Protein AF-A0AAE9UM69-F1 (afdb_monomer_lite)

Foldseek 3Di:
DQADPPLLVVVQVVLCVVDNHDDPVLRVVCRPPDPVVSVVSSVVCVVVVVVVVVVD

Radius of gyration: 11.16 Å; chains: 1; bounding box: 29×18×25 Å

Structure (mmCIF, N/CA/C/O backbone):
data_AF-A0AAE9UM69-F1
#
_entry.id   AF-A0AAE9UM69-F1
#
loop_
_atom_site.group_PDB
_atom_site.id
_atom_site.type_symbol
_atom_site.label_atom_id
_atom_site.label_alt_id
_atom_site.label_comp_id
_atom_site.label_asym_id
_atom_site.label_entity_id
_atom_site.label_seq_id
_atom_site.pdbx_PDB_ins_code
_atom_site.Cartn_x
_atom_site.Cartn_y
_atom_site.Cartn_z
_atom_site.occupancy
_atom_site.B_iso_or_equiv
_atom_site.auth_seq_id
_atom_site.auth_comp_id
_atom_site.auth_asym_id
_atom_site.auth_atom_id
_atom_site.pdbx_PDB_model_num
ATOM 1 N N . MET A 1 1 ? 16.396 -6.693 -4.846 1.00 49.59 1 MET A N 1
ATOM 2 C CA . MET A 1 1 ? 14.963 -6.537 -4.514 1.00 49.59 1 MET A CA 1
ATOM 3 C C . MET A 1 1 ? 14.426 -5.387 -5.345 1.00 49.59 1 MET A C 1
ATOM 5 O O . MET A 1 1 ? 15.168 -4.436 -5.551 1.00 49.59 1 MET A O 1
ATOM 9 N N . LYS A 1 2 ? 13.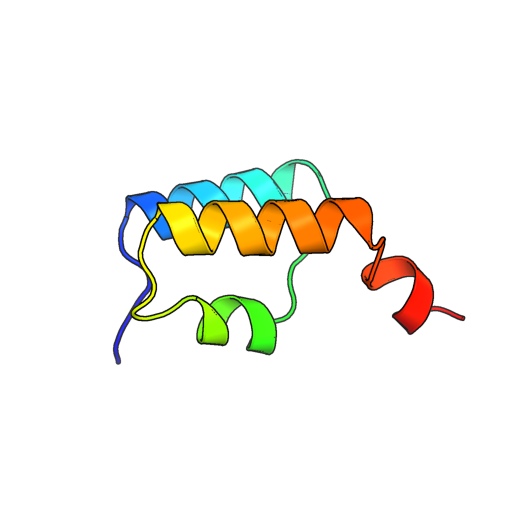212 -5.483 -5.903 1.00 67.12 2 LYS A N 1
ATOM 10 C CA . LYS A 1 2 ? 12.566 -4.292 -6.471 1.00 67.12 2 LYS A CA 1
ATOM 11 C C . LYS A 1 2 ? 12.003 -3.516 -5.283 1.00 67.12 2 LYS A C 1
ATOM 13 O O . LYS A 1 2 ? 11.258 -4.081 -4.493 1.00 67.12 2 LYS A O 1
ATOM 18 N N . GLU A 1 3 ? 12.438 -2.280 -5.123 1.00 86.19 3 GLU A N 1
ATOM 19 C CA . GLU A 1 3 ? 12.015 -1.411 -4.029 1.00 86.19 3 GLU A CA 1
ATOM 20 C C . GLU A 1 3 ? 11.011 -0.384 -4.548 1.00 86.19 3 GLU A C 1
ATOM 22 O O . GLU A 1 3 ? 10.923 -0.127 -5.753 1.00 86.19 3 GLU A O 1
ATOM 27 N N . LEU A 1 4 ? 10.247 0.210 -3.634 1.00 90.56 4 LEU A N 1
ATOM 28 C CA . LEU A 1 4 ? 9.463 1.395 -3.955 1.00 90.56 4 LEU A CA 1
ATOM 29 C C . LEU A 1 4 ? 10.402 2.515 -4.389 1.00 90.56 4 LEU A C 1
ATOM 31 O O . LEU A 1 4 ? 11.433 2.741 -3.755 1.00 90.56 4 LEU A O 1
ATOM 35 N N . ASN A 1 5 ? 10.023 3.250 -5.432 1.00 92.69 5 ASN A N 1
ATOM 36 C CA . ASN A 1 5 ? 10.764 4.453 -5.789 1.00 92.69 5 ASN A CA 1
ATOM 37 C C . ASN A 1 5 ? 10.599 5.536 -4.705 1.00 92.69 5 ASN A C 1
ATOM 39 O O . ASN A 1 5 ? 9.701 5.470 -3.861 1.00 92.69 5 ASN A O 1
ATOM 43 N N . SER A 1 6 ? 11.450 6.559 -4.742 1.00 94.75 6 SER A N 1
ATOM 44 C CA . SER A 1 6 ? 11.483 7.618 -3.725 1.00 94.75 6 SER A CA 1
ATOM 45 C C . SER A 1 6 ? 10.129 8.314 -3.520 1.00 94.75 6 SER A C 1
ATOM 47 O O . SER A 1 6 ? 9.738 8.589 -2.385 1.00 94.75 6 SER A O 1
ATOM 49 N N . THR A 1 7 ? 9.364 8.548 -4.589 1.00 96.00 7 THR A N 1
ATOM 50 C CA . THR A 1 7 ? 8.023 9.142 -4.500 1.00 96.00 7 THR A CA 1
ATOM 51 C C . THR A 1 7 ? 7.032 8.204 -3.815 1.00 96.00 7 THR A C 1
ATOM 53 O O . THR A 1 7 ? 6.290 8.632 -2.934 1.00 96.00 7 THR A O 1
ATOM 56 N N . GLN A 1 8 ? 7.030 6.920 -4.171 1.00 95.69 8 GLN A N 1
ATOM 57 C CA . GLN A 1 8 ? 6.171 5.915 -3.541 1.00 95.69 8 GLN A CA 1
ATOM 58 C C . GLN A 1 8 ? 6.498 5.742 -2.057 1.00 95.69 8 GLN A C 1
ATOM 60 O O . GLN A 1 8 ? 5.581 5.703 -1.240 1.00 95.69 8 GLN A O 1
ATOM 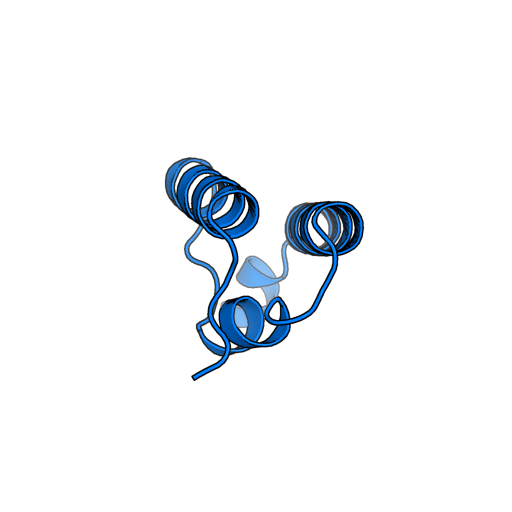65 N N . GLN A 1 9 ? 7.783 5.722 -1.692 1.00 95.44 9 GLN A N 1
ATOM 66 C CA . GLN A 1 9 ? 8.211 5.674 -0.292 1.00 95.44 9 GLN A CA 1
ATOM 67 C C . GLN A 1 9 ? 7.681 6.876 0.497 1.00 95.44 9 GLN A C 1
ATOM 69 O O . GLN A 1 9 ? 7.126 6.705 1.581 1.00 95.44 9 GLN A O 1
ATOM 74 N N . LEU A 1 10 ? 7.778 8.0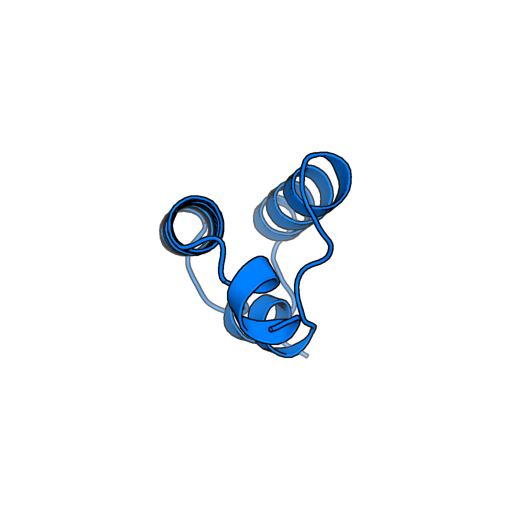90 -0.056 1.00 96.88 10 LEU A N 1
ATOM 75 C CA . LEU A 1 10 ? 7.230 9.294 0.576 1.00 96.88 10 LEU A CA 1
ATOM 76 C C . LEU A 1 10 ? 5.710 9.218 0.750 1.00 96.88 10 LEU A C 1
ATOM 78 O O . LEU A 1 10 ? 5.198 9.596 1.803 1.00 96.88 10 LEU A O 1
ATOM 82 N N . LEU A 1 11 ? 4.985 8.719 -0.253 1.00 96.00 11 LEU A N 1
ATOM 83 C CA . LEU A 1 11 ? 3.534 8.549 -0.174 1.00 96.00 11 LEU A CA 1
ATOM 84 C C . LEU A 1 11 ? 3.137 7.552 0.915 1.00 96.00 11 LEU A C 1
ATOM 86 O O . LEU A 1 11 ? 2.278 7.869 1.738 1.00 96.00 11 LEU A O 1
ATOM 90 N N . VAL A 1 12 ? 3.788 6.388 0.957 1.00 94.62 12 VAL A N 1
ATOM 91 C CA . VAL A 1 12 ? 3.557 5.363 1.983 1.00 94.62 12 VAL A CA 1
ATOM 92 C C . VAL A 1 12 ? 3.899 5.906 3.370 1.00 94.62 12 VAL A C 1
ATOM 94 O O . VAL A 1 12 ? 3.086 5.804 4.284 1.00 94.62 12 VAL A O 1
ATOM 97 N N . ASN A 1 13 ? 5.039 6.574 3.537 1.00 95.69 13 ASN A N 1
ATOM 98 C CA . ASN A 1 13 ? 5.438 7.144 4.826 1.00 95.69 13 ASN A CA 1
ATOM 99 C C . ASN A 1 13 ? 4.454 8.215 5.315 1.00 95.69 13 ASN A C 1
ATOM 101 O O . ASN A 1 13 ? 4.021 8.187 6.469 1.00 95.69 13 ASN A O 1
ATOM 105 N N . ASN A 1 14 ? 4.049 9.132 4.434 1.00 95.62 14 ASN A N 1
ATOM 106 C CA . ASN A 1 14 ? 3.066 10.165 4.762 1.00 95.62 14 ASN A CA 1
ATOM 107 C C . ASN A 1 14 ? 1.700 9.566 5.097 1.00 95.62 14 ASN A C 1
ATOM 109 O O . ASN A 1 14 ? 1.031 10.033 6.020 1.00 95.62 14 ASN A O 1
ATOM 113 N N . TRP A 1 15 ? 1.295 8.526 4.370 1.00 94.06 15 TRP A N 1
ATOM 114 C CA . TRP A 1 15 ? 0.086 7.779 4.667 1.00 94.06 15 TRP A CA 1
ATOM 115 C C . TRP A 1 15 ? 0.126 7.186 6.074 1.00 94.06 15 TRP A C 1
ATOM 117 O O . TRP A 1 15 ? -0.768 7.463 6.873 1.00 94.06 15 TRP A O 1
ATOM 127 N N . GLN A 1 16 ? 1.172 6.418 6.389 1.00 92.00 16 GLN A N 1
ATOM 128 C CA . GLN A 1 16 ? 1.307 5.741 7.680 1.00 92.00 16 GLN A CA 1
ATOM 129 C C . GLN A 1 16 ? 1.376 6.728 8.843 1.00 92.00 16 GLN A C 1
ATOM 131 O O . GLN A 1 16 ? 0.838 6.452 9.909 1.00 92.00 16 GLN A O 1
ATOM 136 N N . ARG A 1 17 ? 1.986 7.902 8.633 1.00 94.50 17 ARG A N 1
ATOM 137 C CA . ARG A 1 17 ? 2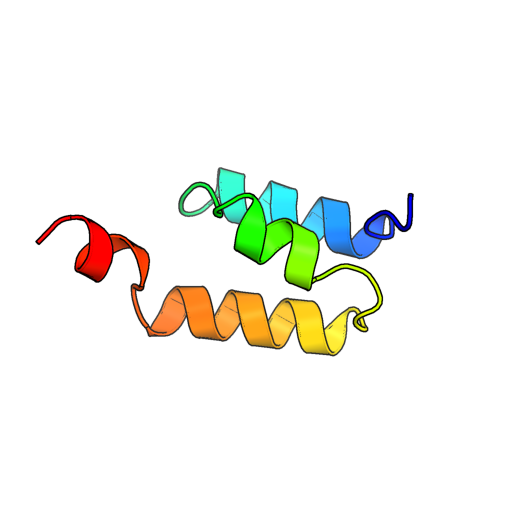.024 8.977 9.632 1.00 94.50 17 ARG A CA 1
ATOM 138 C C . ARG A 1 17 ? 0.654 9.612 9.879 1.00 94.50 17 ARG A C 1
ATOM 140 O O . ARG A 1 17 ? 0.382 10.040 10.995 1.00 94.50 17 ARG A O 1
ATOM 147 N N . LYS A 1 18 ? -0.177 9.749 8.842 1.00 92.94 18 LYS A N 1
ATOM 148 C CA . LYS A 1 18 ? -1.463 10.464 8.918 1.00 92.94 18 LYS A CA 1
ATOM 149 C C . LYS A 1 18 ? -2.638 9.565 9.293 1.00 92.94 18 LYS A C 1
ATOM 151 O O . LYS A 1 18 ? -3.611 10.050 9.866 1.00 92.94 18 LYS A O 1
ATOM 156 N N . TYR A 1 19 ? -2.579 8.299 8.904 1.00 88.12 19 TYR A N 1
ATOM 157 C CA . TYR A 1 19 ? -3.676 7.356 9.054 1.00 88.12 19 TYR A CA 1
ATOM 158 C C . TYR A 1 19 ? -3.236 6.183 9.931 1.00 88.12 19 TYR A C 1
ATOM 160 O O . TYR A 1 19 ? -3.036 6.357 11.126 1.00 88.12 19 TYR A O 1
ATOM 168 N N . TYR A 1 20 ? -3.107 4.994 9.356 1.00 87.19 20 TYR A N 1
ATOM 169 C CA . TYR A 1 20 ? -2.753 3.764 10.054 1.00 87.19 20 TYR A CA 1
ATOM 170 C C . TYR A 1 20 ? -1.603 3.068 9.323 1.00 87.19 20 TYR A C 1
ATOM 172 O O . TYR A 1 20 ? -1.349 3.341 8.143 1.00 87.19 20 TYR A O 1
ATOM 180 N N . GLN A 1 21 ? -0.910 2.170 10.026 1.00 90.12 21 GLN A N 1
ATOM 181 C CA . GLN A 1 21 ? 0.156 1.366 9.432 1.00 90.12 21 GLN A CA 1
ATOM 182 C C . GLN A 1 21 ? -0.402 0.457 8.339 1.00 90.12 21 GLN A C 1
ATOM 184 O O . GLN A 1 21 ? -1.421 -0.210 8.526 1.00 90.12 21 GLN A O 1
ATOM 189 N N . LEU A 1 22 ? 0.264 0.448 7.187 1.00 88.44 22 LEU A N 1
ATOM 190 C CA . LEU A 1 22 ? -0.084 -0.456 6.103 1.00 88.44 22 LEU A CA 1
ATOM 191 C C . LEU A 1 22 ? 0.541 -1.821 6.377 1.00 88.44 22 LEU A C 1
ATOM 193 O O . LEU A 1 22 ? 1.622 -1.911 6.954 1.00 88.44 22 LEU A O 1
ATOM 197 N N . SER A 1 23 ? -0.134 -2.889 5.955 1.00 89.25 23 SER A N 1
ATOM 198 C CA . SER A 1 23 ? 0.457 -4.220 6.036 1.00 89.25 23 SER A CA 1
ATOM 199 C C . SER A 1 23 ? 1.644 -4.331 5.082 1.00 89.25 23 SER A C 1
ATOM 201 O O . SER A 1 23 ? 1.648 -3.752 3.994 1.00 89.25 23 SER A O 1
ATOM 203 N N . GLU A 1 24 ? 2.633 -5.135 5.461 1.00 89.56 24 GLU A N 1
ATOM 204 C CA . GLU A 1 24 ? 3.809 -5.393 4.628 1.00 89.56 24 GLU A CA 1
ATOM 205 C C . GLU A 1 24 ? 3.423 -5.981 3.260 1.00 89.56 24 GLU A C 1
ATOM 207 O O . GLU A 1 24 ? 3.978 -5.598 2.234 1.00 89.56 24 GLU A O 1
ATOM 212 N N . VAL A 1 25 ? 2.388 -6.831 3.222 1.00 89.38 25 VAL A N 1
ATOM 213 C CA . VAL A 1 25 ? 1.819 -7.380 1.980 1.00 89.38 25 VAL A CA 1
ATOM 214 C C . VAL A 1 25 ? 1.328 -6.267 1.051 1.00 89.38 25 VAL A C 1
ATOM 216 O O . VAL A 1 25 ? 1.627 -6.293 -0.143 1.00 89.38 25 VAL A O 1
ATOM 219 N N . LEU A 1 26 ? 0.613 -5.269 1.585 1.00 89.56 26 LEU A N 1
ATOM 220 C CA . LEU A 1 26 ? 0.150 -4.139 0.784 1.00 89.56 26 LEU A CA 1
ATOM 221 C C . LEU A 1 26 ? 1.338 -3.321 0.275 1.00 89.56 26 LEU A C 1
ATOM 223 O O . LEU A 1 26 ? 1.392 -3.024 -0.912 1.00 89.56 26 LEU A O 1
ATOM 227 N N . ILE A 1 27 ? 2.304 -2.999 1.136 1.00 91.38 27 ILE A N 1
ATOM 228 C CA . ILE A 1 27 ? 3.491 -2.218 0.756 1.00 91.38 27 ILE A CA 1
ATOM 229 C C . ILE A 1 27 ? 4.280 -2.929 -0.353 1.00 91.38 27 ILE A C 1
ATOM 231 O O . ILE A 1 27 ? 4.635 -2.303 -1.351 1.00 91.38 27 ILE A O 1
ATOM 235 N N . ASN A 1 28 ? 4.479 -4.241 -0.234 1.00 91.81 28 ASN A N 1
ATOM 236 C CA . ASN A 1 28 ? 5.168 -5.047 -1.241 1.00 91.81 28 ASN A CA 1
ATOM 237 C C . ASN A 1 28 ? 4.392 -5.121 -2.563 1.00 91.81 28 ASN A C 1
ATOM 239 O O . ASN A 1 28 ? 5.006 -5.124 -3.627 1.00 91.81 28 ASN A O 1
ATOM 243 N N . SER A 1 29 ? 3.055 -5.114 -2.523 1.00 91.19 29 SER A N 1
ATOM 244 C CA . SER A 1 29 ? 2.226 -5.094 -3.738 1.00 91.19 29 SER A CA 1
ATOM 245 C C . SER A 1 29 ? 2.347 -3.798 -4.552 1.00 91.19 29 SER A C 1
ATOM 247 O O . SER A 1 29 ? 2.033 -3.792 -5.739 1.00 91.19 29 SER A O 1
ATOM 249 N N . LEU A 1 30 ? 2.829 -2.706 -3.942 1.00 92.56 30 LEU A N 1
ATOM 250 C CA . LEU A 1 30 ? 3.030 -1.420 -4.620 1.00 92.56 30 LEU A CA 1
ATOM 251 C C . LEU A 1 30 ? 4.303 -1.395 -5.483 1.00 92.56 30 LEU A C 1
ATOM 253 O O . LEU A 1 30 ? 4.477 -0.514 -6.328 1.00 92.56 30 LEU A O 1
ATOM 257 N N . VAL A 1 31 ? 5.208 -2.352 -5.279 1.00 93.81 31 VAL A N 1
ATOM 258 C CA . VAL A 1 31 ? 6.468 -2.436 -6.012 1.00 93.81 31 VAL A CA 1
ATOM 259 C C . VAL A 1 31 ? 6.209 -2.714 -7.491 1.00 93.81 31 VAL A C 1
ATOM 261 O O . VAL A 1 31 ? 5.557 -3.684 -7.864 1.00 93.81 31 VAL A O 1
ATOM 264 N N . GLY A 1 32 ? 6.789 -1.880 -8.355 1.00 90.75 32 GLY A N 1
ATOM 265 C CA . GLY A 1 32 ? 6.625 -1.990 -9.806 1.00 90.75 32 GLY A CA 1
ATOM 266 C C . GLY A 1 32 ? 5.351 -1.339 -10.347 1.00 90.75 32 GLY A C 1
ATOM 267 O O . GLY A 1 32 ? 5.191 -1.285 -11.564 1.00 90.75 32 GLY A O 1
ATOM 268 N N . LEU A 1 33 ? 4.488 -0.802 -9.478 1.00 94.00 33 LEU A N 1
ATOM 269 C CA . LEU A 1 33 ? 3.369 0.035 -9.894 1.00 94.00 33 LEU A CA 1
ATOM 270 C C . LEU A 1 33 ? 3.826 1.446 -10.250 1.00 94.00 33 LEU A C 1
ATOM 272 O O . LEU A 1 33 ? 4.895 1.905 -9.835 1.00 94.00 33 LEU A O 1
ATOM 276 N N . THR A 1 34 ? 2.972 2.171 -10.970 1.00 95.69 34 THR A N 1
ATOM 277 C CA . THR A 1 34 ? 3.160 3.607 -11.150 1.00 95.69 34 THR A CA 1
ATOM 278 C C . THR A 1 34 ? 2.801 4.371 -9.870 1.00 95.69 34 THR A C 1
ATOM 280 O O . THR A 1 34 ? 2.127 3.871 -8.961 1.00 95.69 34 THR A O 1
ATOM 283 N N . VAL A 1 35 ? 3.230 5.632 -9.794 1.00 94.81 35 VAL A N 1
ATOM 284 C CA . VAL A 1 35 ? 2.831 6.539 -8.705 1.00 94.81 35 VAL A CA 1
ATOM 285 C C . VAL A 1 35 ? 1.310 6.751 -8.695 1.00 94.81 35 VAL A C 1
ATOM 287 O O . VAL A 1 35 ? 0.711 6.811 -7.623 1.00 94.81 35 VAL A O 1
ATOM 290 N N . ALA A 1 36 ? 0.676 6.818 -9.871 1.00 95.88 36 ALA A N 1
ATOM 291 C CA . ALA A 1 36 ? -0.770 6.989 -9.993 1.00 95.88 36 ALA A CA 1
ATOM 292 C C . ALA A 1 36 ? -1.536 5.784 -9.424 1.00 95.88 36 ALA A C 1
ATOM 294 O O . ALA A 1 36 ? -2.445 5.964 -8.613 1.00 95.88 36 ALA A O 1
ATOM 295 N N . ASP A 1 37 ? -1.109 4.564 -9.761 1.00 95.94 37 ASP A N 1
ATOM 296 C CA . ASP A 1 37 ? -1.709 3.334 -9.224 1.00 95.94 37 ASP A CA 1
ATOM 297 C C . ASP A 1 37 ? -1.525 3.244 -7.706 1.00 95.94 37 ASP A C 1
ATOM 299 O O . ASP A 1 37 ? -2.441 2.877 -6.973 1.00 95.94 37 ASP A O 1
ATOM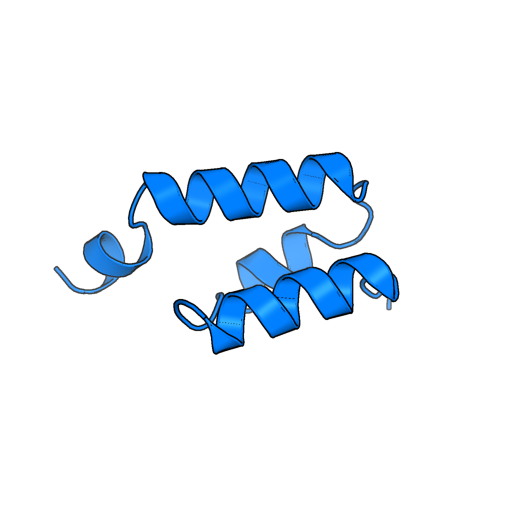 303 N N . THR A 1 38 ? -0.354 3.661 -7.213 1.00 94.94 38 THR A N 1
ATOM 304 C CA . THR A 1 38 ? -0.068 3.718 -5.774 1.00 94.94 38 THR A CA 1
ATOM 305 C C . THR A 1 38 ? -1.045 4.649 -5.057 1.00 94.94 38 THR A C 1
ATOM 307 O O . THR A 1 38 ? -1.618 4.283 -4.033 1.00 94.94 38 THR A O 1
ATOM 310 N N . LEU A 1 39 ? -1.288 5.842 -5.606 1.00 95.12 39 LEU A N 1
ATOM 311 C CA . LEU A 1 39 ? -2.264 6.786 -5.058 1.00 95.12 39 LEU A CA 1
ATOM 312 C C . LEU A 1 39 ? -3.688 6.225 -5.080 1.00 95.12 39 LEU A C 1
ATOM 314 O O . LEU A 1 39 ? -4.421 6.414 -4.108 1.00 95.12 39 LEU A O 1
ATOM 318 N N . ALA A 1 40 ? -4.073 5.524 -6.149 1.00 95.25 40 ALA A N 1
ATOM 319 C CA . ALA A 1 40 ? -5.383 4.891 -6.253 1.00 95.25 40 ALA A CA 1
ATOM 320 C C . ALA A 1 40 ? -5.577 3.818 -5.171 1.00 95.25 40 ALA A C 1
ATOM 322 O O . ALA A 1 40 ? -6.583 3.842 -4.461 1.00 95.25 40 ALA A O 1
ATOM 323 N N . ILE A 1 41 ? -4.593 2.935 -4.976 1.00 92.25 41 ILE A N 1
ATOM 324 C CA . ILE A 1 41 ? -4.631 1.889 -3.943 1.00 92.25 41 ILE A CA 1
ATOM 325 C C . ILE A 1 41 ? -4.697 2.499 -2.544 1.00 92.25 41 ILE A C 1
ATOM 327 O O . ILE A 1 41 ? -5.526 2.087 -1.734 1.00 92.25 41 ILE A O 1
ATOM 331 N N . LEU A 1 42 ? -3.878 3.516 -2.260 1.00 92.25 42 LEU A N 1
ATOM 332 C CA . LEU A 1 42 ? -3.944 4.233 -0.988 1.00 92.25 42 LEU A CA 1
ATOM 333 C C . LEU A 1 42 ? -5.334 4.861 -0.791 1.00 92.25 42 LEU A C 1
ATOM 335 O O . LEU A 1 42 ? -5.948 4.693 0.259 1.00 92.25 42 LEU A O 1
ATOM 339 N N . ALA A 1 43 ? -5.899 5.523 -1.803 1.00 91.50 43 ALA A N 1
ATOM 340 C CA . ALA A 1 43 ? -7.241 6.099 -1.716 1.00 91.50 43 ALA A CA 1
ATOM 341 C C . ALA A 1 43 ? -8.330 5.043 -1.444 1.00 91.50 43 ALA A C 1
ATOM 343 O O . ALA A 1 43 ? -9.213 5.282 -0.612 1.00 91.50 43 ALA A O 1
ATOM 344 N N . ILE A 1 44 ? -8.248 3.876 -2.091 1.00 89.88 44 ILE A N 1
ATOM 345 C CA . ILE A 1 44 ? -9.142 2.733 -1.855 1.00 89.88 44 ILE A CA 1
ATOM 346 C C . ILE A 1 44 ? -8.996 2.239 -0.417 1.00 89.88 44 ILE A C 1
ATOM 348 O O . ILE A 1 44 ? -9.999 2.163 0.293 1.00 89.88 44 ILE A O 1
ATOM 352 N N . ALA A 1 45 ? -7.764 2.018 0.053 1.00 85.88 45 ALA A N 1
ATOM 353 C CA . ALA A 1 45 ? -7.491 1.613 1.430 1.00 85.88 45 ALA A CA 1
ATOM 354 C C . ALA A 1 45 ? -8.126 2.594 2.434 1.00 85.88 45 ALA A C 1
ATOM 356 O O . ALA A 1 45 ? -8.747 2.169 3.411 1.00 85.88 45 ALA A O 1
ATOM 357 N N . ARG A 1 46 ? -8.087 3.908 2.145 1.00 87.19 46 ARG A N 1
ATOM 358 C CA . ARG A 1 46 ? -8.792 4.930 2.947 1.00 87.19 46 ARG A CA 1
ATOM 359 C C . ARG A 1 46 ? -10.280 4.664 3.026 1.00 87.19 46 ARG A C 1
ATOM 361 O O . ARG A 1 46 ? -10.867 4.721 4.105 1.00 87.19 46 ARG A O 1
ATOM 368 N N . LYS A 1 47 ? -10.886 4.526 1.846 1.00 85.06 47 LYS A N 1
ATOM 369 C CA . LYS A 1 47 ? -12.332 4.554 1.647 1.00 85.06 47 LYS A CA 1
ATOM 370 C C . LYS A 1 47 ? -12.966 3.304 2.229 1.00 85.06 47 LYS A C 1
ATOM 372 O O . LYS A 1 47 ? -14.001 3.393 2.878 1.00 85.06 47 LYS A O 1
ATOM 377 N N . GLU A 1 48 ? -12.324 2.163 2.027 1.00 76.88 48 GLU A N 1
ATOM 378 C CA . GLU A 1 48 ? -12.847 0.873 2.455 1.00 76.88 48 GLU A CA 1
ATOM 379 C C . GLU A 1 48 ? -12.686 0.616 3.953 1.00 76.88 48 GLU A C 1
ATOM 381 O O . GLU A 1 48 ? -13.259 -0.353 4.451 1.00 76.88 48 GLU A O 1
ATOM 386 N N . ARG A 1 49 ? -11.959 1.479 4.690 1.00 66.12 49 ARG A N 1
ATOM 387 C CA . ARG A 1 49 ? -11.644 1.268 6.114 1.00 66.12 49 ARG A CA 1
ATOM 388 C C . ARG A 1 49 ? -11.195 -0.179 6.347 1.00 66.12 49 ARG A C 1
ATOM 390 O O . ARG A 1 49 ? -11.608 -0.809 7.315 1.00 66.12 49 ARG A O 1
ATOM 397 N N . THR A 1 50 ? -10.380 -0.731 5.450 1.00 58.16 50 THR A N 1
ATOM 398 C CA . THR A 1 50 ? -10.059 -2.167 5.446 1.00 58.16 50 THR A CA 1
ATOM 399 C C . THR A 1 50 ? -9.397 -2.607 6.763 1.00 58.16 50 THR A C 1
ATOM 401 O O . THR A 1 50 ? -9.520 -3.762 7.148 1.00 58.16 50 THR A O 1
ATOM 404 N N . TRP A 1 51 ? -8.811 -1.668 7.521 1.00 58.62 51 TRP A N 1
ATOM 405 C CA . TRP A 1 51 ? -8.288 -1.877 8.878 1.00 58.62 51 TRP A CA 1
ATOM 406 C C . TRP A 1 51 ? -9.356 -2.105 9.968 1.00 58.62 51 TR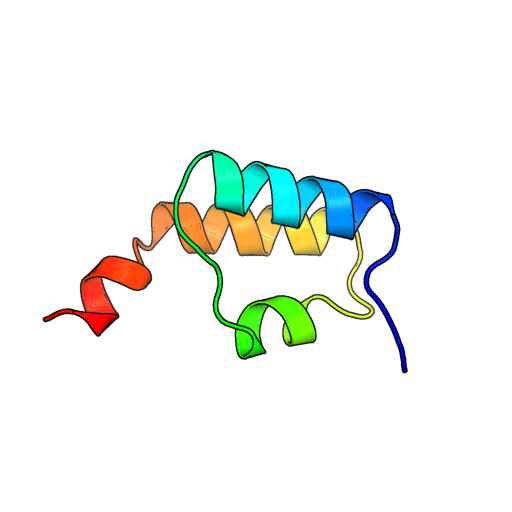P A C 1
ATOM 408 O O . TRP A 1 51 ? -9.064 -2.744 10.972 1.00 58.62 51 TRP A O 1
ATOM 418 N N . LEU A 1 52 ? -10.589 -1.609 9.802 1.00 50.75 52 LEU A N 1
ATOM 419 C CA . LEU A 1 52 ? -11.692 -1.874 10.738 1.00 50.75 52 LEU A CA 1
ATOM 420 C C . LEU A 1 52 ? -12.233 -3.298 10.566 1.00 50.75 52 LEU A C 1
ATOM 422 O O . LEU A 1 52 ? -12.607 -3.930 11.548 1.00 50.75 52 LEU A O 1
ATOM 426 N N . LYS A 1 53 ? -12.213 -3.831 9.337 1.00 50.44 53 LYS A N 1
ATOM 427 C CA . LYS A 1 53 ? -12.668 -5.201 9.044 1.00 50.44 53 LYS A CA 1
ATOM 428 C C . LYS A 1 53 ? -11.701 -6.293 9.507 1.00 50.44 53 LYS A C 1
ATOM 430 O O . LYS A 1 53 ? -12.098 -7.445 9.540 1.00 50.44 53 LYS A O 1
ATOM 435 N N . SER A 1 54 ? -10.454 -5.961 9.846 1.00 49.09 54 SER A N 1
ATOM 436 C CA . SER A 1 54 ? -9.498 -6.925 10.410 1.00 49.09 54 SER A CA 1
ATOM 437 C C . SER A 1 54 ? -9.483 -6.950 11.946 1.00 49.09 54 SER A C 1
ATOM 439 O O . SER A 1 54 ? -8.681 -7.679 12.519 1.00 49.09 54 SER A O 1
ATOM 441 N N . ILE A 1 55 ? -10.314 -6.132 12.610 1.00 48.31 55 ILE A N 1
ATOM 442 C CA . ILE A 1 55 ? -10.406 -6.017 14.082 1.00 48.31 55 ILE A CA 1
ATOM 443 C C . ILE A 1 55 ? -11.780 -6.492 14.614 1.00 48.31 55 ILE A C 1
ATOM 445 O O . ILE A 1 55 ? -11.950 -6.634 15.821 1.00 48.31 55 ILE A O 1
ATOM 449 N N . THR A 1 56 ? -12.753 -6.770 13.736 1.00 41.56 56 THR A N 1
ATOM 450 C CA . THR A 1 56 ? -14.082 -7.320 14.092 1.00 41.56 56 THR A CA 1
ATOM 451 C C . THR A 1 56 ? -14.254 -8.708 13.512 1.00 41.56 56 THR A C 1
ATOM 453 O O . THR A 1 56 ? -14.872 -9.542 14.206 1.00 41.56 56 THR A O 1
#

Secondary structure (DSSP, 8-state):
-PPPPHHHHHHHHHHHHHS-PPPHHHHHHTTT--HHHHHHHHHHHHHHTTTTTTT-

Sequence (56 aa):
MKELNSTQQLLVNNWQRKYYQLSEVLINSLVGLTVADTLAILAIARKERTWLKSIT

pLDDT: mean 85.16, std 15.32, range [41.56, 96.88]

Organism: Streptococcus dysgalactiae (NCBI:txid1334)